Protein AF-A0A3L7XSC7-F1 (afdb_monomer_lite)

Sequence (101 aa):
MPKKTLNHHQKAAFRPGEQRVRGDEIERLIALAASDDADDRLEAAENLCPCHLRRRVEDAWQALYRMMEDPDVRVRRAAWHTLEDGGCPTDPALEPIFDRA

Structure (mmCIF, N/CA/C/O backbone):
data_AF-A0A3L7XSC7-F1
#
_entry.id   AF-A0A3L7XSC7-F1
#
loop_
_atom_site.group_PDB
_atom_site.id
_atom_site.type_symbol
_atom_site.label_atom_id
_atom_site.label_alt_id
_atom_site.label_comp_id
_atom_site.label_asym_id
_atom_site.label_entity_id
_atom_site.label_seq_id
_atom_site.pdbx_PDB_ins_code
_atom_site.Cartn_x
_atom_site.Cartn_y
_atom_site.Cartn_z
_atom_site.occupancy
_atom_site.B_iso_or_equiv
_atom_site.auth_seq_id
_atom_site.auth_comp_id
_atom_site.auth_asym_id
_atom_site.auth_atom_id
_atom_site.pdbx_PDB_model_num
ATOM 1 N N . MET A 1 1 ? 3.036 16.896 27.698 1.00 45.09 1 MET A N 1
ATOM 2 C CA . MET A 1 1 ? 3.124 16.182 26.404 1.00 45.09 1 MET A CA 1
ATOM 3 C C . MET A 1 1 ? 2.717 17.150 25.297 1.00 45.09 1 MET A C 1
ATOM 5 O O . MET A 1 1 ? 1.573 17.597 25.339 1.00 45.09 1 MET A O 1
ATOM 9 N N . PRO A 1 2 ? 3.598 17.559 24.366 1.00 44.97 2 PRO A N 1
ATOM 10 C CA . PRO A 1 2 ? 3.185 18.428 23.267 1.00 44.97 2 PRO A CA 1
ATOM 11 C C . PRO A 1 2 ? 2.269 17.633 22.328 1.00 44.97 2 PRO A C 1
ATOM 13 O O . PRO A 1 2 ? 2.632 16.553 21.862 1.00 44.97 2 PRO A O 1
ATOM 16 N N . LYS A 1 3 ? 1.052 18.131 22.086 1.00 50.66 3 LYS A N 1
ATOM 17 C CA . LYS A 1 3 ? 0.124 17.535 21.116 1.00 50.66 3 LYS A CA 1
ATOM 18 C C . LYS A 1 3 ? 0.716 17.759 19.723 1.00 50.66 3 LYS A C 1
ATOM 20 O O . LYS A 1 3 ? 0.760 18.898 19.271 1.00 50.66 3 LYS A O 1
ATOM 25 N N . LYS A 1 4 ? 1.205 16.697 19.068 1.00 53.97 4 LYS A N 1
ATOM 26 C CA . LYS A 1 4 ? 1.636 16.744 17.661 1.00 53.97 4 LYS A CA 1
ATOM 27 C C . LYS A 1 4 ? 0.445 17.200 16.816 1.00 53.97 4 LYS A C 1
ATOM 29 O O . LYS A 1 4 ? -0.521 16.460 16.648 1.00 53.97 4 LYS A O 1
ATOM 34 N N . THR A 1 5 ? 0.493 18.439 16.345 1.00 57.00 5 THR A N 1
ATOM 35 C CA . THR A 1 5 ? -0.512 18.995 15.442 1.00 57.00 5 THR A CA 1
ATOM 36 C C . THR A 1 5 ? -0.369 18.313 14.087 1.00 57.00 5 THR A C 1
ATOM 38 O O . THR A 1 5 ? 0.731 18.248 13.546 1.00 57.00 5 THR A O 1
ATOM 41 N N . LEU A 1 6 ? -1.474 17.791 13.558 1.00 61.31 6 LEU A N 1
ATOM 42 C CA . LEU A 1 6 ? -1.509 17.131 12.253 1.00 61.31 6 LEU A CA 1
ATOM 43 C C . LEU A 1 6 ? -1.051 18.100 11.149 1.00 61.31 6 LEU A C 1
ATOM 45 O O . LEU A 1 6 ? -1.453 19.272 11.154 1.00 61.31 6 LEU A O 1
ATOM 49 N N . ASN A 1 7 ? -0.213 17.625 10.225 1.00 66.62 7 ASN A N 1
ATOM 50 C CA . ASN A 1 7 ? 0.277 18.412 9.092 1.00 66.62 7 ASN A CA 1
ATOM 51 C C . ASN A 1 7 ? -0.853 18.692 8.071 1.00 66.62 7 ASN A C 1
ATOM 53 O O . ASN A 1 7 ? -1.958 18.159 8.175 1.00 66.62 7 ASN A O 1
ATOM 57 N N . HIS A 1 8 ? -0.589 19.567 7.097 1.00 51.22 8 HIS A N 1
ATOM 58 C CA . HIS A 1 8 ? -1.550 19.952 6.053 1.00 51.22 8 HIS A CA 1
ATOM 59 C C . HIS A 1 8 ? -2.120 18.740 5.286 1.00 51.22 8 HIS A C 1
ATOM 61 O O . HIS A 1 8 ? -3.332 18.661 5.104 1.00 51.22 8 HIS A O 1
ATOM 67 N N . HIS A 1 9 ? -1.269 17.774 4.934 1.00 54.75 9 HIS A N 1
ATOM 68 C CA . HIS A 1 9 ? -1.647 16.565 4.196 1.00 54.75 9 HIS A CA 1
ATOM 69 C C . HIS A 1 9 ? -2.525 15.642 5.047 1.00 54.75 9 HIS A C 1
ATOM 71 O O . HIS A 1 9 ? -3.590 15.216 4.623 1.00 54.75 9 HIS A O 1
ATOM 77 N N . GLN A 1 10 ? -2.146 15.440 6.310 1.00 58.25 10 GLN A N 1
ATOM 78 C CA . GLN A 1 10 ? -2.918 14.698 7.303 1.00 58.25 10 GLN A CA 1
ATOM 79 C C . GLN A 1 10 ? -4.298 15.332 7.509 1.00 58.25 10 GLN A C 1
ATOM 81 O O . GLN A 1 10 ? -5.293 14.627 7.604 1.00 58.25 10 GLN A O 1
ATOM 86 N N . LYS A 1 11 ? -4.397 16.666 7.546 1.00 57.66 11 LYS A N 1
ATOM 87 C CA . LYS A 1 11 ? -5.694 17.354 7.646 1.00 57.66 11 LYS A CA 1
ATOM 88 C C . LYS A 1 11 ? -6.556 17.186 6.393 1.00 57.66 11 LYS A C 1
ATOM 90 O O . LYS A 1 11 ? -7.766 17.051 6.541 1.00 57.66 11 LYS A O 1
ATOM 95 N N . ALA A 1 12 ? -5.957 17.215 5.202 1.00 54.12 12 ALA A N 1
ATOM 96 C CA . ALA A 1 12 ? -6.662 17.046 3.931 1.00 54.12 12 ALA A CA 1
ATOM 97 C C . ALA A 1 12 ? -7.202 15.619 3.744 1.00 54.12 12 ALA A C 1
ATOM 99 O O . ALA A 1 12 ? -8.312 15.460 3.239 1.00 54.12 12 ALA A O 1
ATOM 100 N N . ALA A 1 13 ? -6.447 14.631 4.225 1.00 53.88 13 ALA A N 1
ATOM 101 C CA . ALA A 1 13 ? -6.788 13.215 4.215 1.00 53.88 13 ALA A CA 1
ATOM 102 C C . ALA A 1 13 ? -7.802 12.812 5.293 1.00 53.88 13 ALA A C 1
ATOM 104 O O . ALA A 1 13 ? -8.558 11.872 5.124 1.00 53.88 13 ALA A O 1
ATOM 105 N N . PHE A 1 14 ? -7.879 13.516 6.426 1.00 56.34 14 PHE A N 1
ATOM 106 C CA . PHE A 1 14 ? -8.887 13.220 7.452 1.00 56.34 14 PHE A CA 1
ATOM 107 C C . PHE A 1 14 ? -10.225 13.903 7.170 1.00 56.34 14 PHE A C 1
ATOM 109 O O . PHE A 1 14 ? -10.761 14.617 8.027 1.00 56.34 14 PHE A O 1
ATOM 116 N N . ARG A 1 15 ? -10.805 13.661 5.990 1.00 55.03 15 ARG A N 1
ATOM 117 C CA . ARG A 1 15 ? -12.151 14.154 5.681 1.00 55.03 15 ARG A CA 1
ATOM 118 C C . ARG A 1 15 ? -13.189 13.470 6.590 1.00 55.03 15 ARG A C 1
ATOM 120 O O . ARG A 1 15 ? -13.049 12.289 6.940 1.00 55.03 15 ARG A O 1
ATOM 127 N N . PRO A 1 16 ? -14.237 14.184 7.033 1.00 43.47 16 PRO A N 1
ATOM 128 C CA . PRO A 1 16 ? -15.389 13.554 7.664 1.00 43.47 16 PRO A CA 1
ATOM 129 C C . PRO A 1 16 ? -16.147 12.745 6.598 1.00 43.47 16 PRO A C 1
ATOM 131 O O . PRO A 1 16 ? -16.706 13.340 5.683 1.00 43.47 16 PRO A O 1
ATOM 134 N N . GLY A 1 17 ? -16.152 11.411 6.697 1.00 52.22 17 GLY A N 1
ATOM 135 C CA . GLY A 1 17 ? -16.935 10.536 5.807 1.00 52.22 17 GLY A CA 1
ATOM 136 C C . GLY A 1 17 ? -16.222 9.276 5.309 1.00 52.22 17 GLY A C 1
ATOM 137 O O . GLY A 1 17 ? -16.898 8.333 4.917 1.00 52.22 17 GLY A O 1
ATOM 138 N N . GLU A 1 18 ? -14.890 9.218 5.365 1.00 58.00 18 GLU A N 1
ATOM 139 C CA . GLU A 1 18 ? -14.141 8.020 4.958 1.00 58.00 18 GLU A CA 1
ATOM 140 C C . GLU A 1 18 ? -14.304 6.865 5.949 1.00 58.00 18 GLU A C 1
ATOM 142 O O . GLU A 1 18 ? -14.217 7.042 7.174 1.00 58.00 18 GLU A O 1
ATOM 147 N N . GLN A 1 19 ? -14.535 5.670 5.401 1.00 64.81 19 GLN A N 1
ATOM 148 C CA . GLN A 1 19 ? -14.675 4.440 6.167 1.00 64.81 19 GLN A CA 1
ATOM 149 C C . GLN A 1 19 ? -13.348 4.130 6.865 1.00 64.81 19 GLN A C 1
ATOM 151 O O . GLN A 1 19 ? -12.277 4.185 6.267 1.00 64.81 19 GLN A O 1
ATOM 156 N N . ARG A 1 20 ? -13.408 3.885 8.175 1.00 74.62 20 ARG A N 1
ATOM 157 C CA . ARG A 1 20 ? -12.217 3.636 8.991 1.00 74.62 20 ARG A CA 1
ATOM 158 C C . ARG A 1 20 ? -11.975 2.143 9.063 1.00 74.62 20 ARG A C 1
ATOM 160 O O . ARG A 1 20 ? -12.862 1.425 9.519 1.00 74.62 20 ARG A O 1
ATOM 167 N N . VAL A 1 21 ? -10.760 1.732 8.732 1.00 78.75 21 VAL A N 1
ATOM 168 C CA . VAL A 1 21 ? -10.319 0.352 8.917 1.00 78.75 21 VAL A CA 1
ATOM 169 C C . VAL A 1 21 ? -10.183 0.071 10.413 1.00 78.75 21 VAL A C 1
ATOM 171 O O . VAL A 1 21 ? -9.539 0.824 11.159 1.00 78.75 21 VAL A O 1
ATOM 174 N N . ARG A 1 22 ? -10.837 -0.994 10.880 1.00 76.62 22 ARG A N 1
ATOM 175 C CA . ARG A 1 22 ? -10.754 -1.444 12.279 1.00 76.62 22 ARG A CA 1
ATOM 176 C C . ARG A 1 22 ? -9.504 -2.292 12.517 1.00 76.62 22 ARG A C 1
ATOM 178 O O . ARG A 1 22 ? -8.870 -2.754 11.585 1.00 76.62 22 ARG A O 1
ATOM 185 N N . GLY A 1 23 ? -9.096 -2.454 13.777 1.00 72.75 23 GLY A N 1
ATOM 186 C CA . GLY A 1 23 ? -7.817 -3.100 14.113 1.00 72.75 23 GLY A CA 1
ATOM 187 C C . GLY A 1 23 ? -7.674 -4.534 13.589 1.00 72.75 23 GLY A C 1
ATOM 188 O O . GLY A 1 23 ? -6.619 -4.880 13.076 1.00 72.75 23 GLY A O 1
ATOM 189 N N . ASP A 1 24 ? -8.744 -5.315 13.684 1.00 79.56 24 ASP A N 1
ATOM 190 C CA . ASP A 1 24 ? -8.906 -6.668 13.139 1.00 79.56 24 ASP A CA 1
ATOM 191 C C . ASP A 1 24 ? -8.880 -6.702 11.604 1.00 79.56 24 ASP A C 1
ATOM 193 O O . ASP A 1 24 ? -8.361 -7.628 10.987 1.00 79.56 24 ASP A O 1
ATOM 197 N N . GLU A 1 25 ? -9.391 -5.649 10.980 1.00 85.94 25 GLU A N 1
ATOM 198 C CA . GLU A 1 25 ? -9.421 -5.497 9.529 1.00 85.94 25 GLU A CA 1
ATOM 199 C C . GLU A 1 25 ? -8.035 -5.180 8.947 1.00 85.94 25 GLU A C 1
ATOM 201 O O . GLU A 1 25 ? -7.732 -5.590 7.831 1.00 85.94 25 GLU A O 1
ATOM 206 N N . ILE A 1 26 ? -7.147 -4.540 9.720 1.00 88.38 26 ILE A N 1
ATOM 207 C CA . ILE A 1 26 ? -5.768 -4.246 9.292 1.00 88.38 26 ILE A CA 1
ATOM 208 C C . ILE A 1 26 ? -4.989 -5.533 9.021 1.00 88.38 26 ILE A C 1
ATOM 210 O O . ILE A 1 26 ? -4.316 -5.628 7.999 1.00 88.38 26 ILE A O 1
ATOM 214 N N . GLU A 1 27 ? -5.076 -6.521 9.912 1.00 90.50 27 GLU A N 1
ATOM 215 C CA . GLU A 1 27 ? -4.361 -7.793 9.747 1.00 90.50 27 GLU A CA 1
ATOM 216 C C . GLU A 1 27 ? -4.860 -8.549 8.509 1.00 90.50 27 GLU A C 1
ATOM 218 O O . GLU A 1 27 ? -4.051 -9.053 7.727 1.00 90.50 27 GLU A O 1
ATOM 223 N N . ARG A 1 28 ? -6.181 -8.547 8.271 1.00 93.81 28 ARG A N 1
ATOM 224 C CA . ARG A 1 28 ? -6.776 -9.100 7.045 1.00 93.81 28 ARG A CA 1
ATOM 225 C C . ARG A 1 28 ? -6.249 -8.387 5.801 1.00 93.81 28 ARG A C 1
ATOM 227 O O . ARG A 1 28 ? -5.838 -9.052 4.858 1.00 93.81 28 ARG A O 1
ATOM 234 N N . LEU A 1 29 ? -6.248 -7.057 5.787 1.00 93.94 29 LEU A N 1
ATOM 235 C CA . LEU A 1 29 ? -5.793 -6.278 4.633 1.00 93.94 29 LEU A CA 1
ATOM 236 C C . LEU A 1 29 ? -4.293 -6.466 4.364 1.00 93.94 29 LEU A C 1
ATOM 238 O O . LEU A 1 29 ? -3.886 -6.547 3.211 1.00 93.94 29 LEU A O 1
ATOM 242 N N . ILE A 1 30 ? -3.466 -6.605 5.406 1.00 94.00 30 ILE A N 1
ATOM 243 C CA . ILE A 1 30 ? -2.043 -6.948 5.250 1.00 94.00 30 ILE A CA 1
ATOM 244 C C . ILE A 1 30 ? -1.883 -8.335 4.616 1.00 94.00 30 ILE A C 1
ATOM 246 O O . ILE A 1 30 ? -1.008 -8.515 3.770 1.00 94.00 30 ILE A O 1
ATOM 250 N N . ALA A 1 31 ? -2.720 -9.306 4.992 1.00 94.69 31 ALA A N 1
ATOM 251 C CA . ALA A 1 31 ? -2.710 -10.623 4.362 1.00 94.69 31 ALA A CA 1
ATOM 252 C C . ALA A 1 31 ? -3.130 -10.550 2.882 1.00 94.69 31 ALA A C 1
ATOM 254 O O . ALA A 1 31 ? -2.469 -11.150 2.037 1.00 94.69 31 ALA A O 1
ATOM 255 N N . LEU A 1 32 ? -4.162 -9.763 2.554 1.00 95.81 32 LEU A N 1
ATOM 256 C CA . LEU A 1 32 ? -4.605 -9.545 1.171 1.00 95.81 32 LEU A CA 1
ATOM 257 C C . LEU A 1 32 ? -3.549 -8.848 0.307 1.00 95.81 32 LEU A C 1
ATOM 259 O O . LEU A 1 32 ? -3.392 -9.197 -0.858 1.00 95.81 32 LEU A O 1
ATOM 263 N N . ALA A 1 33 ? -2.755 -7.939 0.879 1.00 94.50 33 ALA A N 1
ATOM 264 C CA . ALA A 1 33 ? -1.646 -7.294 0.172 1.00 94.50 33 ALA A CA 1
ATOM 265 C C . ALA A 1 33 ? -0.577 -8.286 -0.332 1.00 94.50 33 ALA A C 1
ATOM 267 O O . ALA A 1 33 ? 0.234 -7.933 -1.185 1.00 94.50 33 ALA A O 1
ATOM 268 N N . ALA A 1 34 ? -0.551 -9.511 0.202 1.00 93.81 34 ALA A N 1
ATOM 269 C CA . ALA A 1 34 ? 0.334 -10.591 -0.227 1.00 93.81 34 ALA A CA 1
ATOM 270 C C . ALA A 1 34 ? -0.379 -11.666 -1.075 1.00 93.81 34 ALA A C 1
ATOM 272 O O . ALA A 1 34 ? 0.221 -12.706 -1.341 1.00 93.81 34 ALA A O 1
ATOM 273 N N . SER A 1 35 ? -1.637 -11.444 -1.468 1.00 96.06 35 SER A N 1
ATOM 274 C CA . SER A 1 35 ? -2.410 -12.378 -2.291 1.00 96.06 35 SER A CA 1
ATOM 275 C C . SER A 1 35 ? -1.884 -12.440 -3.727 1.00 96.06 35 SER A C 1
ATOM 277 O O . SER A 1 35 ? -1.425 -11.442 -4.293 1.00 96.06 35 SER A O 1
ATOM 279 N N . ASP A 1 36 ? -2.006 -13.612 -4.347 1.00 94.62 36 ASP A N 1
ATOM 280 C CA . ASP A 1 36 ? -1.732 -13.787 -5.775 1.00 94.62 36 ASP A CA 1
ATOM 281 C C . ASP A 1 36 ? -2.788 -13.075 -6.644 1.00 94.62 36 ASP A C 1
ATOM 283 O O . ASP A 1 36 ? -2.500 -12.677 -7.778 1.00 94.62 36 ASP A O 1
ATOM 287 N N . ASP A 1 37 ? -3.991 -12.846 -6.105 1.00 96.62 37 ASP A N 1
ATOM 288 C CA . ASP A 1 37 ? -5.069 -12.129 -6.785 1.00 96.62 37 ASP A CA 1
ATOM 289 C C . ASP A 1 37 ? -4.824 -10.611 -6.769 1.00 96.62 37 ASP A C 1
ATOM 291 O O . ASP A 1 37 ? -4.577 -9.999 -5.729 1.00 96.62 37 ASP A O 1
ATOM 295 N N . ALA A 1 38 ? -4.879 -9.985 -7.946 1.00 95.19 38 ALA A N 1
ATOM 296 C CA . ALA A 1 38 ? -4.690 -8.547 -8.080 1.00 95.19 38 ALA A CA 1
ATOM 297 C C . ALA A 1 38 ? -5.844 -7.732 -7.477 1.00 95.19 38 ALA A C 1
ATOM 299 O O . ALA A 1 38 ? -5.611 -6.609 -7.033 1.00 95.19 38 ALA A O 1
ATOM 300 N N . ASP A 1 39 ? -7.062 -8.274 -7.442 1.00 96.19 39 ASP A N 1
ATOM 301 C CA . ASP A 1 39 ? -8.216 -7.590 -6.859 1.00 96.19 39 ASP A CA 1
ATOM 302 C C . ASP A 1 39 ? -8.131 -7.582 -5.320 1.00 96.19 39 ASP A C 1
ATOM 304 O O . ASP A 1 39 ? -8.410 -6.554 -4.703 1.00 96.19 39 ASP A O 1
ATOM 308 N N . ASP A 1 40 ? -7.616 -8.653 -4.704 1.00 96.25 40 ASP A N 1
ATOM 309 C CA . ASP A 1 40 ? -7.297 -8.690 -3.266 1.00 96.25 40 ASP A CA 1
ATOM 310 C C . ASP A 1 40 ? -6.229 -7.646 -2.899 1.00 96.25 40 ASP A C 1
ATOM 312 O O . ASP A 1 40 ? -6.362 -6.901 -1.922 1.00 96.25 40 ASP A O 1
ATOM 316 N N . ARG A 1 41 ? -5.154 -7.563 -3.697 1.00 96.56 41 ARG A N 1
ATOM 317 C CA . ARG A 1 41 ? -4.093 -6.567 -3.481 1.00 96.56 41 ARG A CA 1
ATOM 318 C C . ARG A 1 41 ? -4.597 -5.145 -3.699 1.00 96.56 41 ARG A C 1
ATOM 320 O O . ARG A 1 41 ? -4.173 -4.234 -2.990 1.00 96.56 41 ARG A O 1
ATOM 327 N N . LEU A 1 42 ? -5.515 -4.944 -4.643 1.00 95.25 42 LEU A N 1
ATOM 328 C CA . LEU A 1 42 ? -6.151 -3.650 -4.874 1.00 95.25 42 LEU A CA 1
ATOM 329 C C . LEU A 1 42 ? -6.986 -3.229 -3.663 1.00 95.25 42 LEU A C 1
ATOM 331 O O . LEU A 1 42 ? -6.806 -2.114 -3.175 1.00 95.25 42 LEU A O 1
ATOM 335 N N . GLU A 1 43 ? -7.817 -4.129 -3.127 1.00 93.81 43 GLU A N 1
ATOM 336 C CA . GLU A 1 43 ? -8.582 -3.883 -1.898 1.00 93.81 43 GLU A CA 1
ATOM 337 C C . GLU A 1 43 ? -7.646 -3.486 -0.747 1.00 93.81 43 GLU A C 1
ATOM 339 O O . GLU A 1 43 ? -7.903 -2.519 -0.021 1.00 93.81 43 GLU A O 1
ATOM 344 N N . ALA A 1 44 ? -6.524 -4.193 -0.600 1.00 94.31 44 ALA A N 1
ATOM 345 C CA . ALA A 1 44 ? -5.524 -3.869 0.404 1.00 94.31 44 ALA A CA 1
ATOM 346 C C . ALA A 1 44 ? -4.911 -2.475 0.195 1.00 94.31 44 ALA A C 1
ATOM 348 O O . ALA A 1 44 ? -4.821 -1.702 1.150 1.00 94.31 44 ALA A O 1
ATOM 349 N N . ALA A 1 45 ? -4.512 -2.129 -1.030 1.00 92.81 45 ALA A N 1
ATOM 350 C CA . ALA A 1 45 ? -3.907 -0.838 -1.352 1.00 92.81 45 ALA A CA 1
ATOM 351 C C . ALA A 1 45 ? -4.862 0.341 -1.100 1.00 92.81 45 ALA A C 1
ATOM 353 O O . ALA A 1 45 ? -4.441 1.357 -0.547 1.00 92.81 45 ALA A O 1
ATOM 354 N N . GLU A 1 46 ? -6.143 0.192 -1.445 1.00 90.12 46 GLU A N 1
ATOM 355 C CA . GLU A 1 46 ? -7.167 1.221 -1.230 1.00 90.12 46 GLU A CA 1
ATOM 356 C C . GLU A 1 46 ? -7.431 1.467 0.264 1.00 90.12 46 GLU A C 1
ATOM 358 O O . GLU A 1 46 ? -7.615 2.608 0.678 1.00 90.12 46 GLU A O 1
ATOM 363 N N . ASN A 1 47 ? -7.385 0.424 1.100 1.00 90.12 47 ASN A N 1
ATOM 364 C CA . ASN A 1 47 ? -7.784 0.518 2.508 1.00 90.12 47 ASN A CA 1
ATOM 365 C C . ASN A 1 47 ? -6.616 0.683 3.497 1.00 90.12 47 ASN A C 1
ATOM 367 O O . ASN A 1 47 ? -6.805 1.232 4.583 1.00 90.12 47 ASN A O 1
ATOM 371 N N . LEU A 1 48 ? -5.394 0.249 3.163 1.00 90.25 48 LEU A N 1
ATOM 372 C CA . LEU A 1 48 ? -4.220 0.421 4.036 1.00 90.25 48 LEU A CA 1
ATOM 373 C C . LEU A 1 48 ? -3.663 1.854 4.030 1.00 90.25 48 LEU A C 1
ATOM 375 O O . LEU A 1 48 ? -2.769 2.164 4.820 1.00 90.25 48 LEU A O 1
ATOM 379 N N . CYS A 1 49 ? -4.195 2.742 3.189 1.00 83.31 49 CYS A N 1
ATOM 380 C CA . CYS A 1 49 ? -3.782 4.139 3.127 1.00 83.31 49 CYS A CA 1
ATOM 381 C C . CYS A 1 49 ? -3.913 4.848 4.506 1.00 83.31 49 CYS A C 1
ATOM 383 O O . CYS A 1 49 ? -4.868 4.616 5.263 1.00 83.31 49 CYS A O 1
ATOM 385 N N . PRO A 1 50 ? -2.983 5.755 4.873 1.00 77.69 50 PRO A N 1
ATOM 386 C CA . PRO A 1 50 ? -3.028 6.534 6.110 1.00 77.69 50 PRO A CA 1
ATOM 387 C C . PRO A 1 50 ? -4.322 7.326 6.338 1.00 77.69 50 PRO A C 1
ATOM 389 O O . PRO A 1 50 ? -4.663 7.564 7.504 1.00 77.69 50 PRO A O 1
ATOM 392 N N . CYS A 1 51 ? -5.054 7.703 5.281 1.00 76.62 51 CYS A N 1
ATOM 393 C CA . CYS A 1 51 ? -6.368 8.351 5.391 1.00 76.62 51 CYS A CA 1
ATOM 394 C C . CYS A 1 51 ? -7.388 7.462 6.139 1.00 76.62 51 CYS A C 1
ATOM 396 O O . CYS A 1 51 ? -8.113 7.937 7.029 1.00 76.62 51 CYS A O 1
ATOM 398 N N . HIS A 1 52 ? -7.330 6.148 5.902 1.00 81.06 52 HIS A N 1
ATOM 399 C CA . HIS A 1 52 ? -8.175 5.130 6.523 1.00 81.06 52 HIS A CA 1
ATOM 400 C C . HIS A 1 52 ? -7.625 4.636 7.868 1.00 81.06 52 HIS A C 1
ATOM 402 O O . HIS A 1 52 ? -8.383 4.514 8.839 1.00 81.06 52 HIS A O 1
ATOM 408 N N . LEU A 1 53 ? -6.307 4.413 7.974 1.00 79.06 53 LEU A N 1
ATOM 409 C CA . LEU A 1 53 ? -5.674 3.894 9.197 1.00 79.06 53 LEU A CA 1
ATOM 410 C C . LEU A 1 53 ? -5.580 4.937 10.319 1.00 79.06 53 LEU A C 1
ATOM 412 O O . LEU A 1 53 ? -5.691 4.604 11.503 1.00 79.06 53 LEU A O 1
ATOM 416 N N . ARG A 1 54 ? -5.340 6.210 9.974 1.00 76.50 54 ARG A N 1
ATOM 417 C CA . ARG A 1 54 ? -5.139 7.352 10.896 1.00 76.50 54 ARG A CA 1
ATOM 418 C C . ARG A 1 54 ? -4.095 7.135 12.006 1.00 76.50 54 ARG A C 1
ATOM 420 O O . ARG A 1 54 ? -4.053 7.890 12.979 1.00 76.50 54 ARG A O 1
ATOM 427 N N . ARG A 1 55 ? -3.260 6.105 11.880 1.00 78.31 55 ARG A N 1
ATOM 428 C CA . ARG A 1 55 ? -2.147 5.746 12.765 1.00 78.31 55 ARG A CA 1
ATOM 429 C C . ARG A 1 55 ? -1.059 5.079 11.931 1.00 78.31 55 ARG A C 1
ATOM 431 O O . ARG A 1 55 ? -1.355 4.487 10.898 1.00 78.31 55 ARG A O 1
ATOM 438 N N . ARG A 1 56 ? 0.189 5.142 12.393 1.00 81.19 56 ARG A N 1
ATOM 439 C CA . ARG A 1 56 ? 1.288 4.420 11.746 1.00 81.19 56 ARG A CA 1
ATOM 440 C C . ARG A 1 56 ? 1.245 2.951 12.166 1.00 81.19 56 ARG A C 1
ATOM 442 O O . ARG A 1 56 ? 1.261 2.663 13.360 1.00 81.19 56 ARG A O 1
ATOM 449 N N . VAL A 1 57 ? 1.162 2.057 11.186 1.00 86.06 57 VAL A N 1
ATOM 450 C CA . VAL A 1 57 ? 1.304 0.605 11.350 1.00 86.06 57 VAL A CA 1
ATOM 451 C C . VAL A 1 57 ? 2.409 0.176 10.399 1.00 86.06 57 VAL A C 1
ATOM 453 O O . VAL A 1 57 ? 2.199 0.205 9.193 1.00 86.06 57 VAL A O 1
ATOM 456 N N . GLU A 1 58 ? 3.588 -0.151 10.923 1.00 86.44 58 GLU A N 1
ATOM 457 C CA . GLU A 1 58 ? 4.779 -0.377 10.089 1.00 86.44 58 GLU A CA 1
ATOM 458 C C . GLU A 1 58 ? 4.540 -1.452 9.017 1.00 86.44 58 GLU A C 1
ATOM 460 O O . GLU A 1 58 ? 4.863 -1.228 7.856 1.00 86.44 58 GLU A O 1
ATOM 465 N N . ASP A 1 59 ? 3.863 -2.551 9.358 1.00 89.75 59 ASP A N 1
ATOM 466 C CA . ASP A 1 59 ? 3.565 -3.634 8.410 1.00 89.75 59 ASP A CA 1
ATOM 467 C C . ASP A 1 59 ? 2.648 -3.194 7.259 1.00 89.75 59 ASP A C 1
ATOM 469 O O . ASP A 1 59 ? 2.845 -3.605 6.115 1.00 89.75 59 ASP A O 1
ATOM 473 N N . ALA A 1 60 ? 1.685 -2.307 7.531 1.00 89.00 60 ALA A N 1
ATOM 474 C CA . ALA A 1 60 ? 0.828 -1.732 6.497 1.00 89.00 60 ALA A CA 1
ATOM 475 C C . ALA A 1 60 ? 1.626 -0.830 5.547 1.00 89.00 60 ALA A C 1
ATOM 477 O O . ALA A 1 60 ? 1.425 -0.869 4.337 1.00 89.00 60 ALA A O 1
ATOM 478 N N . TRP A 1 61 ? 2.575 -0.057 6.080 1.00 87.50 61 TRP A N 1
ATOM 479 C CA . TRP A 1 61 ? 3.465 0.774 5.269 1.00 87.50 61 TRP A CA 1
ATOM 480 C C . TRP A 1 61 ? 4.418 -0.068 4.418 1.00 87.50 61 TRP A C 1
ATOM 482 O O . TRP A 1 61 ? 4.576 0.208 3.235 1.00 87.50 61 TRP A O 1
ATOM 492 N N . GLN A 1 62 ? 4.985 -1.143 4.971 1.00 89.88 62 GLN A N 1
ATOM 493 C CA . GLN A 1 62 ? 5.805 -2.087 4.205 1.00 89.88 62 GLN A CA 1
ATOM 494 C C . GLN A 1 62 ? 5.000 -2.818 3.122 1.00 89.88 62 GLN A C 1
ATOM 496 O O . GLN A 1 62 ? 5.525 -3.131 2.054 1.00 89.88 62 GLN A O 1
ATOM 501 N N . ALA A 1 63 ? 3.722 -3.116 3.372 1.00 92.44 63 ALA A N 1
ATOM 502 C CA . ALA A 1 63 ? 2.821 -3.635 2.347 1.00 92.44 63 ALA A CA 1
ATOM 503 C C . ALA A 1 63 ? 2.583 -2.601 1.235 1.00 92.44 63 ALA A C 1
ATOM 505 O O . ALA A 1 63 ? 2.761 -2.922 0.064 1.00 92.44 63 ALA A O 1
ATOM 506 N N . LEU A 1 64 ? 2.268 -1.354 1.591 1.00 90.06 64 LEU A N 1
ATOM 507 C CA . LEU A 1 64 ? 2.057 -0.267 0.632 1.00 90.06 64 LEU A CA 1
ATOM 508 C C . LEU A 1 64 ? 3.291 0.013 -0.229 1.00 90.06 64 LEU A C 1
ATOM 510 O O . LEU A 1 64 ? 3.156 0.136 -1.440 1.00 90.06 64 LEU A O 1
ATOM 514 N N . TYR A 1 65 ? 4.487 0.052 0.362 1.00 89.50 65 TYR A N 1
ATOM 515 C CA . TYR A 1 65 ? 5.738 0.242 -0.376 1.00 89.50 65 TYR A CA 1
ATOM 516 C C . TYR A 1 65 ? 5.973 -0.856 -1.415 1.00 89.50 65 TYR A C 1
ATOM 518 O O . TYR A 1 65 ? 6.300 -0.549 -2.555 1.00 89.50 65 TYR A O 1
ATOM 526 N N . ARG A 1 66 ? 5.713 -2.124 -1.073 1.00 91.06 66 ARG A N 1
ATOM 527 C CA . ARG A 1 66 ? 5.766 -3.224 -2.052 1.00 91.06 66 ARG A CA 1
ATOM 528 C C . ARG A 1 66 ? 4.729 -3.052 -3.164 1.00 91.06 66 ARG A C 1
ATOM 530 O O . ARG A 1 66 ? 5.038 -3.272 -4.328 1.00 91.06 66 ARG A O 1
ATOM 537 N N . MET A 1 67 ? 3.516 -2.624 -2.817 1.00 93.00 67 MET A N 1
ATOM 538 C CA . MET A 1 67 ? 2.430 -2.418 -3.782 1.00 93.00 67 MET A CA 1
ATOM 539 C C . MET A 1 67 ? 2.654 -1.213 -4.715 1.00 93.00 67 MET A C 1
ATOM 541 O O . MET A 1 67 ? 2.067 -1.161 -5.793 1.00 93.00 67 MET A O 1
ATOM 545 N N . MET A 1 68 ? 3.534 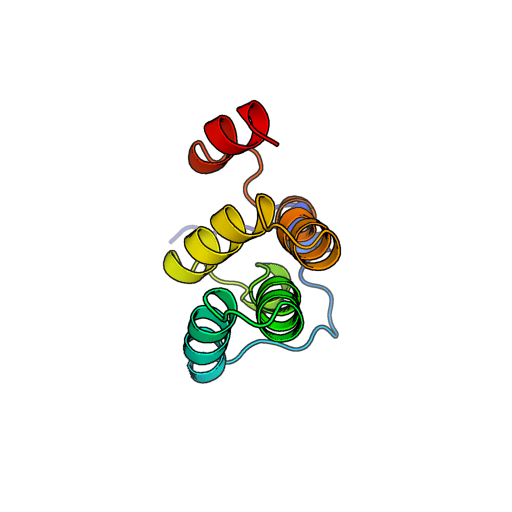-0.264 -4.373 1.00 91.56 68 MET A N 1
ATOM 546 C CA . MET A 1 68 ? 3.943 0.809 -5.296 1.00 91.56 68 MET A CA 1
ATOM 547 C C . MET A 1 68 ? 4.697 0.274 -6.524 1.00 91.56 68 MET A C 1
ATOM 549 O O . MET A 1 68 ? 4.666 0.914 -7.577 1.00 91.56 68 MET A O 1
ATOM 553 N N . GLU A 1 69 ? 5.302 -0.911 -6.405 1.00 91.75 69 GLU A N 1
ATOM 554 C CA . GLU A 1 69 ? 6.003 -1.647 -7.465 1.00 91.75 69 GLU A CA 1
ATOM 555 C C . GLU A 1 69 ? 5.181 -2.849 -7.990 1.00 91.75 69 GLU A C 1
ATOM 557 O O . GLU A 1 69 ? 5.707 -3.688 -8.720 1.00 91.75 69 GLU A O 1
ATOM 562 N N . ASP A 1 70 ? 3.891 -2.958 -7.637 1.00 95.06 70 ASP A N 1
ATOM 563 C CA . ASP A 1 70 ? 3.040 -4.098 -8.015 1.00 95.06 70 ASP A CA 1
ATOM 564 C C . ASP A 1 70 ? 2.975 -4.295 -9.540 1.00 95.06 70 ASP A C 1
ATOM 566 O O . ASP A 1 70 ? 2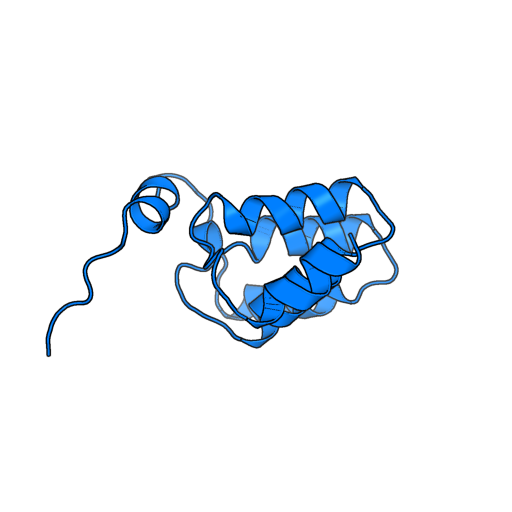.944 -3.306 -10.272 1.00 95.06 70 ASP A O 1
ATOM 570 N N . PRO A 1 71 ? 2.892 -5.526 -10.075 1.00 93.38 71 PRO A N 1
ATOM 571 C CA . PRO A 1 71 ? 2.689 -5.733 -11.510 1.00 93.38 71 PRO A CA 1
ATO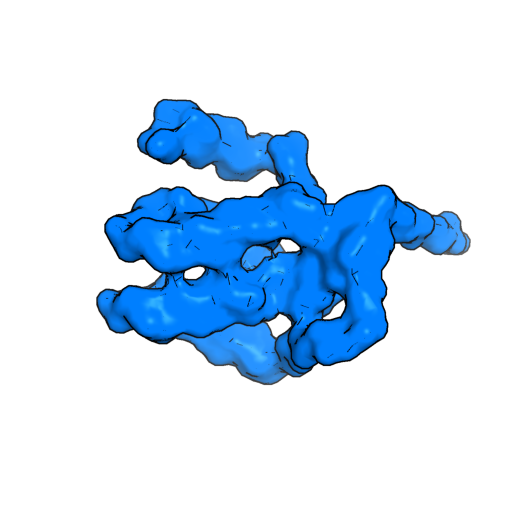M 572 C C . PRO A 1 71 ? 1.368 -5.142 -12.047 1.00 93.38 71 PRO A C 1
ATOM 574 O O . PRO A 1 71 ? 1.341 -4.662 -13.188 1.00 93.38 71 PRO A O 1
ATOM 577 N N . ASP A 1 72 ? 0.288 -5.109 -11.258 1.00 95.81 72 ASP A N 1
ATOM 578 C CA . ASP A 1 72 ? -0.997 -4.525 -11.664 1.00 95.81 72 ASP A CA 1
ATOM 579 C C . ASP A 1 72 ? -0.985 -2.994 -11.495 1.00 95.81 72 ASP A C 1
ATOM 581 O O . ASP A 1 72 ? -0.719 -2.436 -10.430 1.00 95.81 72 ASP A O 1
ATOM 585 N N . VAL A 1 73 ? -1.304 -2.278 -12.577 1.00 94.06 73 VAL A N 1
ATOM 586 C CA . VAL A 1 73 ? -1.307 -0.807 -12.606 1.00 94.06 73 VAL A CA 1
ATOM 587 C C . VAL A 1 73 ? -2.355 -0.179 -11.681 1.00 94.06 73 VAL A C 1
ATOM 589 O O . VAL A 1 73 ? -2.147 0.937 -11.201 1.00 94.06 73 VAL A O 1
ATOM 592 N N . ARG A 1 74 ? -3.478 -0.862 -11.430 1.00 94.56 74 ARG A N 1
ATOM 593 C CA . ARG A 1 74 ? -4.530 -0.408 -10.510 1.00 94.56 74 ARG A CA 1
ATOM 594 C C . ARG A 1 74 ? -3.997 -0.411 -9.085 1.00 94.56 74 ARG A C 1
ATOM 596 O O . ARG A 1 74 ? -4.107 0.604 -8.404 1.00 94.56 74 ARG A O 1
ATOM 603 N N . VAL A 1 75 ? -3.343 -1.507 -8.698 1.00 94.38 75 VAL A N 1
ATOM 604 C CA . VAL A 1 75 ? -2.719 -1.670 -7.379 1.00 94.38 75 VAL A CA 1
ATOM 605 C C . VAL A 1 75 ? -1.644 -0.609 -7.170 1.00 94.38 75 VAL A C 1
ATOM 607 O O . VAL A 1 75 ? -1.685 0.100 -6.166 1.00 94.38 75 VAL A O 1
ATOM 610 N N . ARG A 1 76 ? -0.758 -0.396 -8.158 1.00 93.88 76 ARG A N 1
ATOM 611 C CA . ARG A 1 76 ? 0.243 0.682 -8.084 1.00 93.88 76 ARG A CA 1
ATOM 612 C C . ARG A 1 76 ? -0.411 2.034 -7.845 1.00 93.88 76 ARG A C 1
ATOM 614 O O . ARG A 1 76 ? -0.056 2.726 -6.899 1.00 93.88 76 ARG A O 1
ATOM 621 N N . ARG A 1 77 ? -1.383 2.424 -8.674 1.00 90.00 77 ARG A N 1
ATOM 622 C CA . ARG A 1 77 ? -2.055 3.729 -8.539 1.00 90.00 77 ARG A CA 1
ATOM 623 C C . ARG A 1 77 ? -2.691 3.915 -7.161 1.00 90.00 77 ARG A C 1
ATOM 625 O O . ARG A 1 77 ? -2.541 4.990 -6.585 1.00 90.00 77 ARG A O 1
ATOM 632 N N . ALA A 1 78 ? -3.349 2.884 -6.634 1.00 90.50 78 ALA A N 1
ATOM 633 C CA . ALA A 1 78 ? -3.930 2.912 -5.295 1.00 90.50 78 ALA A CA 1
ATOM 634 C C . ALA A 1 78 ? -2.853 3.045 -4.201 1.00 90.50 78 ALA A C 1
ATOM 636 O O . ALA A 1 78 ? -2.988 3.862 -3.295 1.00 90.50 78 ALA A O 1
ATOM 637 N N . ALA A 1 79 ? -1.736 2.325 -4.313 1.00 89.9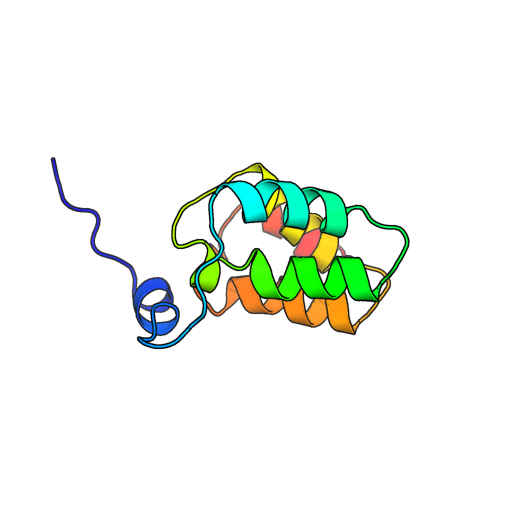4 79 ALA A N 1
ATOM 638 C CA . ALA A 1 79 ? -0.634 2.434 -3.359 1.00 89.94 79 ALA A CA 1
ATOM 639 C C . ALA A 1 79 ? 0.022 3.826 -3.390 1.00 89.94 79 ALA A C 1
ATOM 641 O O . ALA A 1 79 ? 0.283 4.413 -2.342 1.00 89.94 79 ALA A O 1
ATOM 642 N N . TRP A 1 80 ? 0.232 4.394 -4.578 1.00 85.38 80 TRP A N 1
ATOM 643 C CA . TRP A 1 80 ? 0.830 5.720 -4.762 1.00 85.38 80 TRP A CA 1
ATOM 644 C C . TRP A 1 80 ? -0.026 6.860 -4.202 1.00 85.38 80 TRP A C 1
ATOM 646 O O . TRP A 1 80 ? 0.523 7.821 -3.660 1.00 85.38 80 TRP A O 1
ATOM 656 N N . HIS A 1 81 ? -1.353 6.722 -4.235 1.00 80.06 81 HIS A N 1
ATOM 657 C CA . HIS A 1 81 ? -2.286 7.669 -3.616 1.00 80.06 81 HIS A CA 1
ATOM 658 C C . HIS A 1 81 ? -1.986 7.902 -2.119 1.00 80.06 81 HIS A C 1
ATOM 660 O O . HIS A 1 81 ? -2.172 9.007 -1.610 1.00 80.06 81 HIS A O 1
ATOM 666 N N . THR A 1 82 ? -1.419 6.911 -1.417 1.00 72.94 82 THR A N 1
ATOM 667 C CA . THR A 1 82 ? -0.965 7.059 -0.020 1.00 72.94 82 THR A CA 1
ATOM 668 C C . THR A 1 82 ? 0.002 8.228 0.180 1.00 72.94 82 THR A C 1
ATOM 670 O O . THR A 1 82 ? -0.015 8.869 1.234 1.00 72.94 82 THR A O 1
ATOM 673 N N . LEU A 1 83 ? 0.849 8.539 -0.804 1.00 70.38 83 LEU A N 1
ATOM 674 C CA . LEU A 1 83 ? 1.809 9.639 -0.688 1.00 70.38 83 LEU A CA 1
ATOM 675 C C . LEU A 1 83 ? 1.138 11.017 -0.704 1.00 70.38 83 LEU A C 1
ATOM 677 O O . LEU A 1 83 ? 1.649 11.945 -0.074 1.00 70.38 83 LEU A O 1
ATOM 681 N N . GLU A 1 84 ? -0.010 11.140 -1.368 1.00 69.56 84 GLU A N 1
ATOM 682 C CA . GLU A 1 84 ? -0.770 12.386 -1.482 1.00 69.56 84 GLU A CA 1
ATOM 683 C 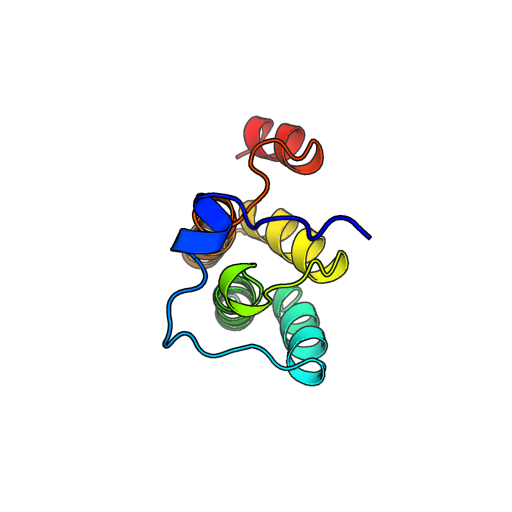C . GLU A 1 84 ? -1.622 12.639 -0.222 1.00 69.56 84 GLU A C 1
ATOM 685 O O . GLU A 1 84 ? -1.629 13.753 0.316 1.00 69.56 84 GLU A O 1
ATOM 690 N N . ASP A 1 85 ? -2.220 11.578 0.333 1.00 64.62 85 ASP A N 1
ATOM 691 C CA . ASP A 1 85 ? -3.239 11.633 1.392 1.00 64.62 85 ASP A CA 1
ATOM 692 C C . ASP A 1 85 ? -2.708 11.310 2.804 1.00 64.62 85 ASP A C 1
ATOM 694 O O . ASP A 1 85 ? -3.333 10.649 3.634 1.00 64.62 85 ASP A O 1
ATOM 698 N N . GLY A 1 86 ? -1.538 11.853 3.138 1.00 58.66 86 GLY A N 1
ATOM 699 C CA . GLY A 1 86 ? -0.973 11.768 4.494 1.00 58.66 86 GLY A CA 1
ATOM 700 C C . GLY A 1 86 ? 0.252 10.870 4.616 1.00 58.66 86 GLY A C 1
ATOM 701 O O . GLY A 1 86 ? 0.690 10.578 5.736 1.00 58.66 86 GLY A O 1
ATOM 702 N N . GLY A 1 87 ? 0.820 10.495 3.472 1.00 61.66 87 GLY A N 1
ATOM 703 C CA . GLY A 1 87 ? 2.137 9.908 3.333 1.00 61.66 87 GLY A CA 1
ATOM 704 C C . GLY A 1 87 ? 3.260 10.742 3.966 1.00 61.66 87 GLY A C 1
ATOM 705 O O . GLY A 1 87 ? 3.102 11.922 4.293 1.00 61.66 87 GLY A O 1
ATOM 706 N N . CYS A 1 88 ? 4.436 10.134 4.111 1.00 64.88 88 CYS A N 1
ATOM 707 C CA . CYS A 1 88 ? 5.684 10.846 4.364 1.00 64.88 88 CYS A CA 1
ATOM 708 C C . CYS A 1 88 ? 6.506 10.783 3.070 1.00 64.88 88 CYS A C 1
ATOM 710 O O . CYS A 1 88 ? 7.308 9.870 2.925 1.00 64.88 88 CYS A O 1
ATOM 712 N N . PRO A 1 89 ? 6.311 11.706 2.109 1.00 62.59 89 PRO A N 1
ATOM 713 C CA . PRO A 1 89 ? 6.994 11.655 0.810 1.00 62.59 89 PRO A CA 1
ATOM 714 C C . PRO A 1 89 ? 8.523 11.788 0.911 1.00 62.59 89 PRO A C 1
ATOM 716 O O . PRO A 1 89 ? 9.227 11.553 -0.061 1.00 62.59 89 PRO A O 1
ATOM 719 N N . THR A 1 90 ? 9.040 12.152 2.086 1.00 64.62 90 THR A N 1
ATOM 720 C CA . THR A 1 90 ? 10.471 12.194 2.413 1.00 64.62 90 THR A CA 1
ATOM 721 C C . THR A 1 90 ? 10.930 10.982 3.236 1.00 64.62 90 THR A C 1
ATOM 723 O O . THR A 1 90 ? 11.949 11.069 3.917 1.00 64.62 90 THR A O 1
ATOM 726 N N . ASP A 1 91 ? 10.146 9.901 3.305 1.00 70.81 91 ASP A N 1
ATOM 727 C CA . ASP A 1 91 ? 10.571 8.668 3.977 1.00 70.81 91 ASP A CA 1
ATOM 728 C C . ASP A 1 91 ? 11.729 8.035 3.178 1.00 70.81 91 ASP A C 1
ATOM 730 O O . ASP A 1 91 ? 11.550 7.772 1.987 1.00 70.81 91 ASP A O 1
ATOM 734 N N . PRO A 1 92 ? 12.902 7.771 3.790 1.00 73.94 92 PRO A N 1
ATOM 735 C CA . PRO A 1 92 ? 14.037 7.150 3.103 1.00 73.94 92 PRO A CA 1
ATOM 736 C C . PRO A 1 92 ? 13.712 5.794 2.465 1.00 73.94 92 PRO A C 1
ATOM 738 O O . PRO A 1 92 ? 14.396 5.370 1.540 1.00 73.94 92 PRO A O 1
ATOM 741 N N . ALA A 1 93 ? 12.666 5.102 2.932 1.00 73.19 93 ALA A N 1
ATOM 742 C CA . ALA A 1 93 ? 12.199 3.862 2.317 1.00 73.19 93 ALA A CA 1
ATOM 743 C C . ALA A 1 93 ? 11.643 4.059 0.891 1.00 73.19 93 ALA A C 1
ATOM 745 O O . ALA A 1 93 ? 11.593 3.093 0.133 1.00 73.19 93 ALA A O 1
ATOM 746 N N . LEU A 1 94 ? 11.254 5.285 0.519 1.00 68.62 94 LEU A N 1
ATOM 747 C CA . LEU A 1 94 ? 10.739 5.624 -0.812 1.00 68.62 94 LEU A CA 1
ATOM 748 C C . LEU A 1 94 ? 11.839 5.934 -1.831 1.00 68.62 94 LEU A C 1
ATOM 750 O O . LEU A 1 94 ? 11.630 5.707 -3.017 1.00 68.62 94 LEU A O 1
ATOM 754 N N . GLU A 1 95 ? 13.009 6.410 -1.393 1.00 73.12 95 GLU A N 1
ATOM 755 C CA . GLU A 1 95 ? 14.139 6.725 -2.283 1.00 73.12 95 GLU A CA 1
ATOM 756 C C . GLU A 1 95 ? 14.488 5.572 -3.246 1.00 73.12 95 GLU A C 1
ATOM 758 O O . GLU A 1 95 ? 14.464 5.791 -4.457 1.00 73.12 95 GLU A O 1
ATOM 763 N N . PRO A 1 96 ? 14.716 4.323 -2.782 1.00 77.00 96 PRO A N 1
ATOM 764 C CA . PRO A 1 96 ? 15.038 3.225 -3.691 1.00 77.00 96 PRO A CA 1
ATOM 765 C C . PRO A 1 96 ? 13.868 2.796 -4.587 1.00 77.00 96 PRO A C 1
ATOM 767 O O . PRO A 1 96 ? 14.106 2.107 -5.575 1.00 77.00 96 PRO A O 1
ATOM 770 N N . ILE A 1 97 ? 12.627 3.155 -4.244 1.00 77.88 97 ILE A N 1
ATOM 771 C CA . ILE A 1 97 ? 11.432 2.862 -5.050 1.00 77.88 97 ILE A CA 1
ATOM 772 C C . ILE A 1 97 ? 11.345 3.867 -6.199 1.00 77.88 97 ILE A C 1
ATOM 774 O O . ILE A 1 97 ? 11.109 3.478 -7.338 1.00 77.88 97 ILE A O 1
ATOM 778 N N . PHE A 1 98 ? 11.609 5.148 -5.931 1.00 73.88 98 PHE A N 1
ATOM 779 C CA . PHE A 1 98 ? 11.654 6.189 -6.964 1.00 73.88 98 PHE A CA 1
ATOM 780 C C . PHE A 1 98 ? 12.745 5.938 -8.005 1.00 73.88 98 PHE A C 1
ATOM 782 O O . PHE A 1 98 ? 12.555 6.265 -9.171 1.00 73.88 98 PHE A O 1
ATOM 789 N N . ASP A 1 99 ? 13.855 5.318 -7.604 1.00 72.31 99 ASP A N 1
ATOM 790 C CA . ASP A 1 99 ? 14.937 4.954 -8.521 1.00 72.31 99 ASP A CA 1
ATOM 791 C C . ASP A 1 99 ? 14.590 3.766 -9.447 1.00 72.31 99 ASP A C 1
ATOM 793 O O . ASP A 1 99 ? 15.305 3.521 -10.421 1.00 72.31 99 ASP A O 1
ATOM 797 N N . ARG A 1 100 ? 13.535 2.995 -9.140 1.00 71.62 100 ARG A N 1
ATOM 798 C CA . ARG A 1 100 ? 13.175 1.737 -9.830 1.00 71.62 100 ARG A CA 1
ATOM 799 C C . ARG A 1 100 ? 11.821 1.764 -10.543 1.00 71.62 100 ARG A C 1
ATOM 801 O O . ARG A 1 100 ? 11.625 0.942 -11.441 1.00 71.62 100 ARG A O 1
ATOM 808 N N . ALA A 1 101 ? 10.911 2.642 -10.11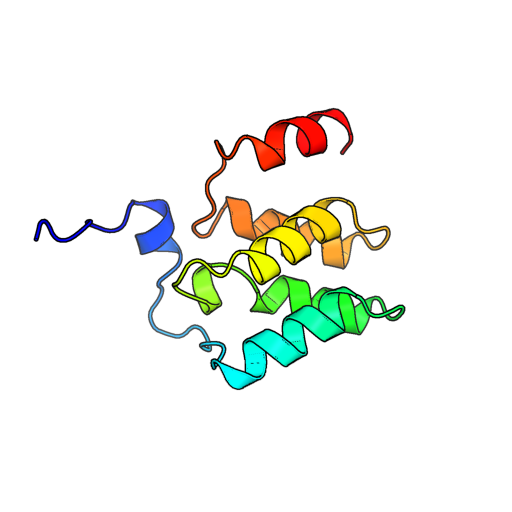8 1.00 59.84 101 ALA A N 1
ATOM 809 C CA . ALA A 1 101 ? 9.554 2.811 -10.650 1.00 59.84 101 ALA A CA 1
ATOM 810 C C . ALA A 1 101 ? 9.519 3.625 -11.954 1.00 59.84 101 ALA A C 1
ATOM 812 O O . ALA A 1 101 ? 8.646 3.314 -12.800 1.00 59.84 101 ALA A O 1
#

Radius of gyration: 13.39 Å; chains: 1; bounding box: 32×34×39 Å

Secondary structure (DSSP, 8-state):
----PPPHHHHHH--TTPPPPPHHHHHHHHHHTT-SSHHHHHHHHHHSSHHHH-S--HHHHHHHHHHTT-SSHHHHHHHHHHHHTT--TT-TTTHHHHTT-

pLDDT: mean 78.67, std 15.24, range [43.47, 96.62]

Foldseek 3Di:
DDDPDADPLQVVLQDPPDAAQDPVNLVVLLVLLPDPDPVSVLVSLQQLACSRDVDDDPSSLVSLLVQCVDPDPSSVVSSVVSCRRRNPCPPPSCVVVVVPD